Protein AF-A0A1V5B1T6-F1 (afdb_monomer_lite)

Secondary structure (DSSP, 8-state):
--TTS-EEEEEE-HHIIIIIS-TTHHHHHHHHTT-GGGTTS-TT-EEEEEEE--STT-TTHHHHHHHHHHHHSTTS----SEEEE-HHHH-B-TTS-BSSTTHHHHHHHHHHHHHS-GGG---TT-----TT---SS-------

Foldseek 3Di:
DPLPAAEEEEEEAPCCLVPPDVVCDPVVVCCCVCHDLSPPHDNRHDYLYYHYLCHPPSVCNLVRLVVSCVVCFPPNSRQHQAYHYDCNLCPADPVRHTPRPNSVVSVVSCCVNNQVDVRSVHDPVDPPPPVDDPPPDDDDDDDD

Structure (mmCIF, N/CA/C/O backbone):
data_AF-A0A1V5B1T6-F1
#
_entry.id   AF-A0A1V5B1T6-F1
#
loop_
_atom_site.group_PDB
_atom_site.id
_atom_site.type_symbol
_atom_site.label_atom_id
_atom_site.label_alt_id
_atom_site.label_comp_id
_atom_site.label_asym_id
_atom_site.label_entity_id
_atom_site.label_seq_id
_atom_site.pdbx_PDB_ins_code
_atom_site.Cartn_x
_atom_site.Cartn_y
_atom_site.Cartn_z
_atom_site.occupancy
_atom_site.B_iso_or_equiv
_atom_site.auth_seq_id
_atom_site.auth_comp_id
_atom_site.auth_asym_id
_atom_site.auth_atom_id
_atom_site.pdbx_PDB_model_num
ATOM 1 N N . MET A 1 1 ? -14.716 6.008 19.485 1.00 46.34 1 MET A N 1
ATOM 2 C CA . MET A 1 1 ? -14.390 5.143 18.334 1.00 46.34 1 MET A CA 1
ATOM 3 C C . MET A 1 1 ? -13.589 3.976 18.860 1.00 46.34 1 MET A C 1
ATOM 5 O O . MET A 1 1 ? -12.724 4.189 19.701 1.00 46.34 1 MET A O 1
ATOM 9 N N . ASP A 1 2 ? -13.950 2.765 18.456 1.00 49.72 2 ASP A N 1
ATOM 10 C CA . ASP A 1 2 ? -13.268 1.554 18.894 1.00 49.72 2 ASP A CA 1
ATOM 11 C C . ASP A 1 2 ? -11.933 1.417 18.146 1.00 49.72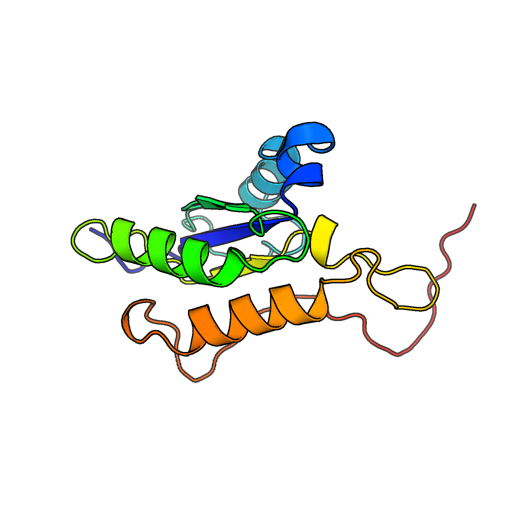 2 ASP A C 1
ATOM 13 O O . ASP A 1 2 ? -11.877 1.039 16.975 1.00 49.72 2 ASP A O 1
ATOM 17 N N . ASN A 1 3 ? -10.846 1.785 18.821 1.00 56.75 3 ASN A N 1
ATOM 18 C CA . ASN A 1 3 ? -9.491 1.674 18.287 1.00 56.75 3 ASN A CA 1
ATOM 19 C C . ASN A 1 3 ? -8.906 0.258 18.424 1.00 56.75 3 ASN A C 1
ATOM 21 O O . ASN A 1 3 ? -7.749 0.070 18.069 1.00 56.75 3 ASN A O 1
ATOM 25 N N . SER A 1 4 ? -9.677 -0.730 18.900 1.00 66.19 4 SER A N 1
ATOM 26 C CA . SER A 1 4 ? -9.199 -2.110 19.071 1.00 66.19 4 SER A CA 1
ATOM 27 C C . SER A 1 4 ? -9.227 -2.949 17.789 1.00 66.19 4 SER A C 1
ATOM 29 O O . SER A 1 4 ? -8.557 -3.977 17.718 1.00 66.19 4 SER A O 1
ATOM 31 N N . LYS A 1 5 ? -9.981 -2.527 16.766 1.00 81.19 5 LYS A N 1
ATOM 32 C CA . LYS A 1 5 ? -10.085 -3.270 15.504 1.00 81.19 5 LYS A CA 1
ATOM 33 C C . LYS A 1 5 ? -8.859 -3.076 14.620 1.00 81.19 5 LYS A C 1
ATOM 35 O O . LYS A 1 5 ? -8.396 -1.946 14.441 1.00 81.19 5 LYS A O 1
ATOM 40 N N . GLU A 1 6 ? -8.422 -4.172 14.004 1.00 86.88 6 GLU A N 1
ATOM 41 C CA . GLU A 1 6 ? -7.409 -4.171 12.949 1.00 86.88 6 GLU A CA 1
ATOM 42 C C . GLU A 1 6 ? -7.887 -3.346 11.749 1.00 86.88 6 GLU A C 1
ATOM 44 O O . GLU A 1 6 ? -9.007 -3.518 11.258 1.00 86.88 6 GLU A O 1
ATOM 49 N N . LYS A 1 7 ? -7.018 -2.453 11.273 1.00 87.88 7 LYS A N 1
ATOM 50 C CA . LYS A 1 7 ? -7.286 -1.524 10.173 1.00 87.88 7 LYS A CA 1
ATOM 51 C C . LYS A 1 7 ? -6.325 -1.790 9.035 1.00 87.88 7 LYS A C 1
ATOM 53 O O . LYS A 1 7 ? -5.110 -1.701 9.198 1.00 87.88 7 LYS A O 1
ATOM 58 N N . VAL A 1 8 ? -6.875 -2.116 7.879 1.00 88.75 8 VAL A N 1
ATOM 59 C CA . VAL A 1 8 ? -6.121 -2.614 6.735 1.00 88.75 8 VAL A CA 1
ATOM 60 C C . VAL A 1 8 ? -6.053 -1.556 5.645 1.00 88.75 8 VAL A C 1
ATOM 62 O O . VAL A 1 8 ? -7.078 -1.093 5.151 1.00 88.75 8 VAL A O 1
ATOM 65 N N . LEU A 1 9 ? -4.839 -1.200 5.238 1.00 91.12 9 LEU A N 1
ATOM 66 C CA . LEU A 1 9 ? -4.568 -0.413 4.039 1.00 91.12 9 LEU A CA 1
ATOM 67 C C . LEU A 1 9 ? -3.929 -1.320 2.986 1.00 91.12 9 LEU A C 1
ATOM 69 O O . LEU A 1 9 ? -2.962 -2.020 3.275 1.00 91.12 9 LEU A O 1
ATOM 73 N N . VAL A 1 10 ? -4.429 -1.291 1.753 1.00 89.06 10 VAL A N 1
ATOM 74 C CA . VAL A 1 10 ? -3.779 -1.976 0.626 1.00 89.06 10 VAL A CA 1
ATOM 75 C C . VAL A 1 10 ? -3.115 -0.945 -0.274 1.00 89.06 10 VAL A C 1
ATOM 77 O O . VAL A 1 10 ? -3.755 0.025 -0.679 1.00 89.06 10 VAL A O 1
ATOM 80 N N . VAL A 1 11 ? -1.848 -1.171 -0.616 1.00 90.56 11 VAL A N 1
ATOM 81 C CA . VAL A 1 11 ? -1.071 -0.339 -1.537 1.00 90.56 11 VAL A CA 1
ATOM 82 C C . VAL A 1 11 ? -0.822 -1.083 -2.846 1.00 90.56 11 VAL A C 1
ATOM 84 O O . VAL A 1 11 ? -0.355 -2.218 -2.822 1.00 90.56 11 VAL A O 1
ATOM 87 N N . GLY A 1 12 ? -1.087 -0.470 -3.999 1.00 88.88 12 GLY A N 1
ATOM 88 C CA . GLY A 1 12 ? -0.888 -1.110 -5.307 1.00 88.88 12 GLY A CA 1
ATOM 89 C C . GLY A 1 12 ? -0.360 -0.183 -6.403 1.00 88.88 12 GLY A C 1
ATOM 90 O O . GLY A 1 12 ? -0.151 1.009 -6.208 1.00 88.88 12 GLY A O 1
ATOM 91 N N . CYS A 1 13 ? -0.073 -0.744 -7.578 1.00 91.12 13 CYS A N 1
ATOM 92 C CA . CYS A 1 13 ? 0.398 0.012 -8.739 1.00 91.12 13 CYS A CA 1
ATOM 93 C C . CYS A 1 13 ? -0.722 0.903 -9.290 1.00 91.12 13 CYS A C 1
ATOM 95 O O . CYS A 1 13 ? -1.810 0.404 -9.553 1.00 91.12 13 CYS A O 1
ATOM 97 N N . LYS A 1 14 ? -0.444 2.189 -9.540 1.00 92.38 14 LYS A N 1
ATOM 98 C CA . LYS A 1 14 ? -1.428 3.143 -10.085 1.00 92.38 14 LYS A CA 1
ATOM 99 C C . LYS A 1 14 ? -2.045 2.687 -11.405 1.00 92.38 14 LYS A C 1
ATOM 101 O O . LYS A 1 14 ? -3.262 2.696 -11.537 1.00 92.38 14 LYS A O 1
ATOM 106 N N . ILE A 1 15 ? -1.205 2.268 -12.351 1.00 89.56 15 ILE A N 1
ATOM 107 C CA . ILE A 1 15 ? -1.647 1.837 -13.684 1.00 89.56 15 ILE A CA 1
ATOM 108 C C . ILE A 1 15 ? -2.464 0.557 -13.561 1.00 89.56 15 ILE A C 1
ATOM 110 O O . ILE A 1 15 ? -3.567 0.470 -14.078 1.00 89.56 15 ILE A O 1
ATOM 114 N N . ASP A 1 16 ? -1.960 -0.441 -12.837 1.00 86.56 16 ASP A N 1
ATOM 115 C CA . ASP A 1 16 ? -2.677 -1.710 -12.762 1.00 86.56 16 ASP A CA 1
ATOM 116 C C . ASP A 1 16 ? -3.968 -1.579 -11.958 1.00 86.56 16 ASP A C 1
ATOM 118 O O . ASP A 1 16 ? -4.951 -2.197 -12.325 1.00 86.56 16 ASP A O 1
ATOM 122 N N . MET A 1 17 ? -4.005 -0.779 -10.892 1.00 83.56 17 MET A N 1
ATOM 123 C CA . MET A 1 17 ? -5.220 -0.555 -10.107 1.00 83.56 17 MET A CA 1
ATOM 124 C C . MET A 1 17 ? -6.309 0.184 -10.886 1.00 83.56 17 MET A C 1
ATOM 126 O O . MET A 1 17 ? -7.480 -0.050 -10.622 1.00 83.56 17 MET A O 1
ATOM 130 N N . ILE A 1 18 ? -5.954 1.081 -11.803 1.00 77.69 18 ILE A N 1
ATOM 131 C CA . ILE A 1 18 ? -6.939 1.895 -12.527 1.00 77.69 18 ILE A CA 1
ATOM 132 C C . ILE A 1 18 ? -7.277 1.272 -13.886 1.00 77.69 18 ILE A C 1
ATOM 134 O O . ILE A 1 18 ? -8.451 1.152 -14.225 1.00 77.69 18 ILE A O 1
ATOM 138 N N . ASP A 1 19 ? -6.264 0.842 -14.639 1.00 79.50 19 ASP A N 1
ATOM 139 C CA . ASP A 1 19 ? -6.395 0.547 -16.069 1.00 79.50 19 ASP A CA 1
ATOM 140 C C . ASP A 1 19 ? -6.465 -0.953 -16.398 1.00 79.50 19 ASP A C 1
ATOM 142 O O . ASP A 1 19 ? -6.893 -1.315 -17.493 1.00 79.50 19 ASP A O 1
ATOM 146 N N . LYS A 1 20 ? -6.027 -1.851 -15.499 1.00 75.12 20 LYS A N 1
ATOM 147 C CA . LYS A 1 20 ? -5.934 -3.303 -15.803 1.00 75.12 20 LYS A CA 1
ATOM 148 C C . LYS A 1 20 ? -6.718 -4.193 -14.853 1.00 75.12 20 LYS A C 1
ATOM 150 O O . LYS A 1 20 ? -7.405 -5.125 -15.260 1.00 75.12 20 LYS A O 1
ATOM 155 N N . CYS A 1 21 ? -6.561 -3.949 -13.568 1.00 69.25 21 CYS A N 1
ATOM 156 C CA . CYS A 1 21 ? -7.344 -4.532 -12.505 1.00 69.25 21 CYS A CA 1
ATOM 157 C C . CYS A 1 21 ? -8.456 -3.540 -12.200 1.00 69.25 21 CYS A C 1
ATOM 159 O O . CYS A 1 21 ? -8.208 -2.345 -12.106 1.00 69.25 21 CYS A O 1
ATOM 161 N N . VAL A 1 22 ? -9.675 -4.019 -11.986 1.00 68.12 22 VAL A N 1
ATOM 162 C CA . VAL A 1 22 ? -10.735 -3.175 -11.436 1.00 68.12 22 VAL A CA 1
ATOM 163 C C . VAL A 1 22 ? -10.419 -3.032 -9.946 1.00 68.12 22 VAL A C 1
ATOM 165 O O . VAL A 1 22 ? -10.965 -3.818 -9.178 1.00 68.12 22 VAL A O 1
ATOM 168 N N . ALA A 1 23 ? -9.459 -2.151 -9.591 1.00 58.00 23 ALA A N 1
ATOM 169 C CA . ALA A 1 23 ? -8.747 -1.909 -8.312 1.00 58.00 23 ALA A CA 1
ATOM 170 C C . ALA A 1 23 ? -9.336 -2.523 -7.039 1.00 58.00 23 ALA A C 1
ATOM 172 O O . ALA A 1 23 ? -8.629 -2.997 -6.153 1.00 58.00 23 ALA A O 1
ATOM 173 N N . CYS A 1 24 ? -10.651 -2.436 -6.942 1.00 62.16 24 CYS A N 1
ATOM 174 C CA . CYS A 1 24 ? -11.499 -2.871 -5.865 1.00 62.16 24 CYS A CA 1
ATOM 175 C C . CYS A 1 24 ? -11.781 -4.386 -5.884 1.00 62.16 24 CYS A C 1
ATOM 177 O O . CYS A 1 24 ? -11.612 -5.043 -4.872 1.00 62.16 24 CYS A O 1
ATOM 179 N N . SER A 1 25 ? -12.157 -5.003 -7.000 1.00 76.62 25 SER A N 1
ATOM 180 C CA . SER A 1 25 ? -12.783 -6.338 -6.984 1.00 76.62 25 SER A CA 1
ATOM 181 C C . SER A 1 25 ? -11.931 -7.461 -6.368 1.00 76.62 25 SER A C 1
ATOM 183 O O . SER A 1 25 ? -12.412 -8.173 -5.490 1.00 76.62 25 SER A O 1
ATOM 185 N N . ARG A 1 26 ? -10.667 -7.625 -6.785 1.00 77.81 26 ARG A N 1
ATOM 186 C CA . ARG A 1 26 ? -9.816 -8.738 -6.321 1.00 77.81 26 ARG A CA 1
ATOM 187 C C . ARG A 1 26 ? -9.348 -8.569 -4.880 1.00 77.81 26 ARG A C 1
ATOM 189 O O . ARG A 1 26 ? -9.494 -9.497 -4.092 1.00 77.81 26 ARG A O 1
ATOM 196 N N . CYS A 1 27 ? -8.831 -7.392 -4.533 1.00 78.44 27 CYS A N 1
ATOM 197 C CA . CYS A 1 27 ? -8.372 -7.112 -3.174 1.00 78.44 27 CYS A CA 1
ATOM 198 C C . CYS A 1 27 ? -9.543 -7.088 -2.182 1.00 78.44 27 CYS A C 1
ATOM 200 O O . CYS A 1 27 ? -9.418 -7.647 -1.099 1.00 78.44 27 CYS A O 1
ATOM 202 N N . LEU A 1 28 ? -10.695 -6.512 -2.561 1.00 86.69 28 LEU A N 1
ATOM 203 C CA . LEU A 1 28 ? -11.890 -6.509 -1.710 1.00 86.69 28 LEU A CA 1
ATOM 204 C C . LEU A 1 28 ? -12.457 -7.911 -1.522 1.00 86.69 28 LEU A C 1
ATOM 206 O O . LEU A 1 28 ? -12.809 -8.261 -0.403 1.00 86.69 28 LEU A O 1
ATOM 210 N N . LYS A 1 29 ? -12.535 -8.725 -2.585 1.00 86.62 29 LYS A N 1
ATOM 211 C CA . LYS A 1 29 ? -13.000 -10.110 -2.459 1.00 86.62 29 LYS A CA 1
ATOM 212 C C . LYS A 1 29 ? -12.084 -10.911 -1.537 1.00 86.62 29 LYS A C 1
ATOM 214 O O . LYS A 1 29 ? -12.581 -11.517 -0.598 1.00 86.62 29 LYS A O 1
ATOM 219 N N . ALA A 1 30 ? -10.772 -10.873 -1.776 1.00 86.06 30 ALA A N 1
ATOM 220 C CA . ALA A 1 30 ? -9.808 -11.586 -0.941 1.00 86.06 30 ALA A CA 1
ATOM 221 C C . ALA A 1 30 ? -9.880 -11.124 0.522 1.00 86.06 30 ALA A C 1
ATOM 223 O O . ALA A 1 30 ? -9.863 -11.951 1.427 1.00 86.06 30 ALA A O 1
ATOM 224 N N . PHE A 1 31 ? -10.041 -9.819 0.765 1.00 89.69 31 PHE A N 1
ATOM 225 C CA . PHE A 1 31 ? -10.256 -9.300 2.111 1.00 89.69 31 PHE A CA 1
ATOM 226 C C . PHE A 1 31 ? -11.555 -9.834 2.725 1.00 89.69 31 PHE A C 1
ATOM 228 O O . PHE A 1 31 ? -11.519 -10.385 3.823 1.00 89.69 31 PHE A O 1
ATOM 235 N N . ASN A 1 32 ? -12.690 -9.713 2.031 1.00 90.88 32 ASN A N 1
ATOM 236 C CA . ASN A 1 32 ? -14.003 -10.148 2.523 1.00 90.88 32 ASN A CA 1
ATOM 237 C C . ASN A 1 32 ? -14.037 -11.646 2.845 1.00 90.88 32 ASN A C 1
ATOM 239 O O . ASN A 1 32 ? -14.574 -12.031 3.879 1.00 90.88 32 ASN A O 1
ATOM 243 N N . ASP A 1 33 ? -13.414 -12.464 1.999 1.00 90.75 33 ASP A N 1
ATOM 244 C CA . ASP A 1 33 ? -13.338 -13.917 2.175 1.00 90.75 33 ASP A CA 1
ATOM 245 C C . ASP A 1 33 ? -12.240 -14.337 3.169 1.00 90.75 33 ASP A C 1
ATOM 247 O O . ASP A 1 33 ? -12.134 -15.516 3.503 1.00 90.75 33 ASP A O 1
ATOM 251 N N . ARG A 1 34 ? -11.419 -13.384 3.640 1.00 87.81 34 ARG A N 1
ATOM 252 C CA . ARG A 1 34 ? -10.211 -13.622 4.448 1.00 87.81 34 ARG A CA 1
ATOM 253 C C . ARG A 1 34 ? -9.271 -14.638 3.790 1.00 87.81 34 ARG A C 1
ATOM 255 O O . ARG A 1 34 ? -8.742 -15.534 4.447 1.00 87.81 34 ARG A O 1
ATOM 262 N N . ASP A 1 35 ? -9.075 -14.493 2.484 1.00 83.75 35 ASP A N 1
ATOM 263 C CA . ASP A 1 35 ? -8.234 -15.375 1.680 1.00 83.75 35 ASP A CA 1
ATOM 264 C C . ASP A 1 35 ? -6.794 -14.853 1.546 1.00 83.75 35 ASP A C 1
ATOM 266 O O . ASP A 1 35 ? -6.499 -13.681 1.794 1.00 83.75 35 ASP A O 1
ATOM 270 N N . ASP A 1 36 ? -5.899 -15.753 1.145 1.00 80.69 36 ASP A N 1
ATOM 271 C CA . ASP A 1 36 ? -4.478 -15.509 0.897 1.00 80.69 36 ASP A CA 1
ATOM 272 C C . ASP A 1 36 ? -3.790 -14.690 1.996 1.00 80.69 36 ASP A C 1
ATOM 274 O O . ASP A 1 36 ? -3.673 -15.153 3.131 1.00 80.69 36 ASP A O 1
ATOM 278 N N . GLU A 1 37 ? -3.323 -13.488 1.659 1.00 76.56 37 GLU A N 1
ATOM 279 C CA . GLU A 1 37 ? -2.576 -12.600 2.550 1.00 76.56 37 GLU A CA 1
ATOM 280 C C . GLU A 1 37 ? -3.433 -12.094 3.722 1.00 76.56 37 GLU A C 1
ATOM 282 O O . GLU A 1 37 ? -2.899 -11.736 4.766 1.00 76.56 37 GLU A O 1
ATOM 287 N N . PHE A 1 38 ? -4.763 -12.101 3.592 1.00 82.69 38 PHE A N 1
ATOM 288 C CA . PHE A 1 38 ? -5.679 -11.663 4.648 1.00 82.69 38 PHE A CA 1
ATOM 289 C C . PHE A 1 38 ? -6.046 -12.787 5.631 1.00 82.69 38 PHE A C 1
ATOM 291 O O . PHE A 1 38 ? -6.796 -12.548 6.584 1.00 82.69 38 PHE A O 1
ATOM 298 N N . LYS A 1 39 ? -5.522 -14.008 5.430 1.00 83.38 39 LYS A N 1
ATOM 299 C CA . LYS A 1 39 ? -5.702 -15.129 6.363 1.00 83.38 39 LYS A CA 1
ATOM 300 C C . LYS A 1 39 ? -5.102 -14.779 7.723 1.00 83.38 39 LYS A C 1
ATOM 302 O O . LYS A 1 39 ? -3.924 -14.459 7.834 1.00 83.38 39 LYS A O 1
ATOM 307 N N . GLY A 1 40 ? -5.915 -14.899 8.769 1.00 80.88 40 GLY A N 1
ATOM 308 C CA . GLY A 1 40 ? -5.502 -14.652 10.154 1.00 80.88 40 GLY A CA 1
ATOM 309 C C . GLY A 1 40 ? -5.882 -13.278 10.703 1.00 80.88 40 GLY A C 1
ATOM 310 O O . GLY A 1 40 ? -5.803 -13.098 11.914 1.00 80.88 40 GLY A O 1
ATOM 311 N N . LEU A 1 41 ? -6.358 -12.354 9.861 1.00 83.06 41 LEU A N 1
ATOM 312 C CA . LEU A 1 41 ? -7.016 -11.142 10.349 1.00 83.06 41 LEU A CA 1
ATOM 313 C C . LEU A 1 41 ? -8.321 -11.494 11.068 1.00 83.06 41 LEU A C 1
ATOM 315 O O . LEU A 1 41 ? -9.046 -12.413 10.673 1.00 83.06 41 LEU A O 1
ATOM 319 N N . SER A 1 42 ? -8.665 -10.702 12.078 1.00 88.12 42 SER A N 1
ATOM 320 C CA . SER A 1 42 ? -9.934 -10.787 12.785 1.00 88.12 42 SER A CA 1
ATOM 321 C C . SER A 1 42 ? -11.123 -10.711 11.813 1.00 88.12 42 SER A C 1
ATOM 323 O O . SER A 1 42 ? -11.116 -9.932 10.844 1.00 88.12 42 SER A O 1
ATOM 325 N N . PRO A 1 43 ? -12.223 -11.437 12.090 1.00 88.88 43 PRO A N 1
ATOM 326 C CA . PRO A 1 43 ? -13.493 -11.234 11.395 1.00 88.88 43 PRO A CA 1
ATOM 327 C C . PRO A 1 43 ? -13.987 -9.783 11.462 1.00 88.88 43 PRO A C 1
ATOM 329 O O . PRO A 1 43 ? -14.679 -9.328 10.558 1.00 88.88 43 PRO A O 1
ATOM 332 N N . SER A 1 44 ? -13.598 -9.035 12.500 1.00 90.81 44 SER A N 1
ATOM 333 C CA . SER A 1 44 ? -13.953 -7.625 12.673 1.00 90.81 44 SER A CA 1
ATOM 334 C C . SER A 1 44 ? -12.965 -6.645 12.039 1.00 90.81 44 SER A C 1
ATOM 336 O O . SER A 1 44 ? -13.151 -5.444 12.216 1.00 90.81 44 SER A O 1
ATOM 338 N N . ALA A 1 45 ? -11.905 -7.118 11.372 1.00 89.12 45 ALA A N 1
ATOM 339 C CA . ALA A 1 45 ? -10.959 -6.243 10.687 1.00 89.12 45 ALA A CA 1
ATOM 340 C C . ALA A 1 45 ? -11.671 -5.407 9.614 1.00 89.12 45 ALA A C 1
ATOM 342 O O . ALA A 1 45 ? -12.582 -5.891 8.933 1.00 89.12 45 ALA A O 1
ATOM 343 N N . GLU A 1 46 ? -11.226 -4.164 9.452 1.00 92.38 46 GLU A N 1
ATOM 344 C CA . GLU A 1 46 ? -11.823 -3.178 8.554 1.00 92.38 46 GLU A CA 1
ATOM 345 C C . GLU A 1 46 ? -10.813 -2.760 7.487 1.00 92.38 46 GLU A C 1
ATOM 347 O O . GLU A 1 46 ? -9.660 -2.443 7.786 1.00 92.38 46 GLU A O 1
ATOM 352 N N . LEU A 1 47 ? -11.245 -2.735 6.227 1.00 90.50 47 LEU A N 1
ATOM 353 C CA . LEU A 1 47 ? -10.454 -2.142 5.159 1.00 90.50 47 LEU A CA 1
ATOM 354 C C . LEU A 1 47 ? -10.659 -0.628 5.182 1.00 90.50 47 LEU A C 1
ATOM 356 O O . LEU A 1 47 ? -11.750 -0.140 4.899 1.00 90.50 47 LEU A O 1
ATOM 360 N N . VAL A 1 48 ? -9.597 0.106 5.497 1.00 91.38 48 VAL A N 1
ATOM 361 C CA . VAL A 1 48 ? -9.633 1.565 5.661 1.00 91.38 48 VAL A CA 1
ATOM 362 C C . VAL A 1 48 ? -9.181 2.316 4.415 1.00 91.38 48 VAL A C 1
ATOM 364 O O . VAL A 1 48 ? -9.370 3.526 4.319 1.00 91.38 48 VAL A O 1
ATOM 367 N N . GLY A 1 49 ? -8.604 1.621 3.433 1.00 90.31 49 GLY A N 1
ATOM 368 C CA . GLY A 1 49 ? -8.270 2.249 2.165 1.00 90.31 49 GLY A CA 1
ATOM 369 C C . GLY A 1 49 ? -7.613 1.341 1.138 1.00 90.31 49 GLY A C 1
ATOM 370 O O . GLY A 1 49 ? -7.035 0.297 1.449 1.00 90.31 49 GLY A O 1
ATOM 371 N N . LEU A 1 50 ? -7.675 1.815 -0.103 1.00 90.12 50 LEU A N 1
ATOM 372 C CA . LEU A 1 50 ? -6.860 1.372 -1.225 1.00 90.12 50 LEU A CA 1
ATOM 373 C C . LEU A 1 50 ? -6.048 2.585 -1.690 1.00 90.12 50 LEU A C 1
ATOM 375 O O . LEU A 1 50 ? -6.626 3.620 -2.021 1.00 90.12 50 LEU A O 1
ATOM 379 N N . LEU A 1 51 ? -4.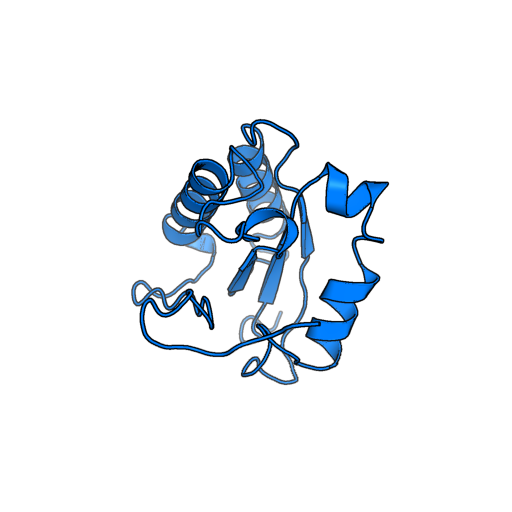725 2.474 -1.703 1.00 91.75 51 LEU A N 1
ATOM 380 C CA . LEU A 1 51 ? -3.822 3.558 -2.073 1.00 91.75 51 LEU A CA 1
ATOM 381 C C . LEU A 1 51 ? -2.918 3.110 -3.215 1.00 91.75 51 LEU A C 1
ATOM 383 O O . LEU A 1 51 ? -2.381 2.010 -3.198 1.00 91.75 51 LEU A O 1
ATOM 387 N N . ASP A 1 52 ? -2.720 3.954 -4.218 1.00 92.62 52 ASP A N 1
ATOM 388 C CA . ASP A 1 52 ? -1.776 3.634 -5.282 1.00 92.62 52 ASP A CA 1
ATOM 389 C C . ASP A 1 52 ? -0.365 4.183 -5.008 1.00 92.62 52 ASP A C 1
ATOM 391 O O . ASP A 1 52 ? -0.179 5.123 -4.232 1.00 92.62 52 ASP A O 1
ATOM 395 N N . CYS A 1 53 ? 0.637 3.616 -5.685 1.00 92.62 53 CYS A N 1
ATOM 396 C CA . CYS A 1 53 ? 2.050 3.952 -5.511 1.00 92.62 53 CYS A CA 1
ATOM 397 C C . CYS A 1 53 ? 2.459 5.354 -5.990 1.00 92.62 53 CYS A C 1
ATOM 399 O O . CYS A 1 53 ? 3.632 5.717 -5.910 1.00 92.62 53 CYS A O 1
ATOM 401 N N . GLY A 1 54 ? 1.523 6.143 -6.524 1.00 92.50 54 GLY A N 1
ATOM 402 C CA . GLY A 1 54 ? 1.791 7.473 -7.062 1.00 92.50 54 GLY A CA 1
ATOM 403 C C . GLY A 1 54 ? 2.201 7.496 -8.536 1.00 92.50 54 GLY A C 1
ATOM 404 O O . GLY A 1 54 ? 2.418 8.575 -9.079 1.00 92.50 54 GLY A O 1
ATOM 405 N N . GLY A 1 55 ? 2.244 6.338 -9.204 1.00 92.06 55 GLY A N 1
ATOM 406 C CA . GLY A 1 55 ? 2.699 6.194 -10.594 1.00 92.06 55 GLY A CA 1
ATOM 407 C C . GLY A 1 55 ? 4.219 6.073 -10.712 1.00 92.06 55 GLY A C 1
ATOM 408 O O . GLY A 1 55 ? 4.941 6.378 -9.770 1.00 92.06 55 GLY A O 1
ATOM 409 N N . CYS A 1 56 ? 4.721 5.595 -11.853 1.00 94.56 56 CYS A N 1
ATOM 410 C CA . CYS A 1 56 ? 6.158 5.402 -12.076 1.00 94.56 56 CYS A CA 1
ATOM 411 C C . CYS A 1 56 ? 6.891 6.758 -12.101 1.00 94.56 56 CYS A C 1
ATOM 413 O O . CYS A 1 56 ? 6.436 7.651 -12.815 1.00 94.56 56 CYS A O 1
ATOM 415 N N . PRO A 1 57 ? 8.009 6.938 -11.369 1.00 94.75 57 PRO A N 1
ATOM 416 C CA . PRO A 1 57 ? 8.846 5.915 -10.724 1.00 94.75 57 PRO A CA 1
ATOM 417 C C . PRO A 1 57 ? 8.565 5.651 -9.224 1.00 94.75 57 PRO A C 1
ATOM 419 O O . PRO A 1 57 ? 9.412 5.112 -8.522 1.00 94.75 57 PRO A O 1
ATOM 422 N N . GLY A 1 58 ? 7.395 6.025 -8.705 1.00 92.12 58 GLY A N 1
ATOM 423 C CA . GLY A 1 58 ? 6.977 5.787 -7.314 1.00 92.12 58 GLY A CA 1
ATOM 424 C C . GLY A 1 58 ? 7.303 6.929 -6.348 1.00 92.12 58 GLY A C 1
ATOM 425 O O . GLY A 1 58 ? 7.097 6.798 -5.145 1.00 92.12 58 GLY A O 1
ATOM 426 N N . VAL A 1 59 ? 7.789 8.066 -6.856 1.00 92.50 59 VAL A N 1
ATOM 427 C CA . VAL A 1 59 ? 8.252 9.214 -6.046 1.00 92.50 59 VAL A CA 1
ATOM 428 C C . VAL A 1 59 ? 7.174 9.798 -5.136 1.00 92.50 59 VAL A C 1
ATOM 430 O O . VAL A 1 59 ? 7.476 10.272 -4.044 1.00 92.50 59 VAL A O 1
ATOM 433 N N . ALA A 1 60 ? 5.910 9.736 -5.554 1.00 94.94 60 ALA A N 1
ATOM 434 C CA . ALA A 1 60 ? 4.806 10.269 -4.770 1.00 94.94 60 ALA A CA 1
ATOM 435 C C . ALA A 1 60 ? 4.363 9.330 -3.632 1.00 94.94 60 ALA A C 1
ATOM 437 O O . ALA A 1 60 ? 3.589 9.762 -2.783 1.00 94.94 60 ALA A O 1
ATOM 438 N N . MET A 1 61 ? 4.860 8.085 -3.550 1.00 94.19 61 MET A N 1
ATOM 439 C CA . MET A 1 61 ? 4.438 7.114 -2.529 1.00 94.19 61 MET A CA 1
ATOM 440 C C . MET A 1 61 ? 4.563 7.675 -1.106 1.00 94.19 61 MET A C 1
ATOM 442 O O . MET A 1 61 ? 3.622 7.591 -0.319 1.00 94.19 61 MET A O 1
ATOM 446 N N . GLY A 1 62 ? 5.698 8.300 -0.781 1.00 92.38 62 GLY A N 1
ATOM 447 C CA . GLY A 1 62 ? 5.922 8.865 0.550 1.00 92.38 62 GLY A CA 1
ATOM 448 C C . GLY A 1 62 ? 4.944 9.994 0.891 1.00 92.38 62 GLY A C 1
ATOM 449 O O . GLY A 1 62 ? 4.396 10.014 1.990 1.00 92.38 62 GLY A O 1
ATOM 450 N N . ALA A 1 63 ? 4.685 10.901 -0.057 1.00 94.12 63 ALA A N 1
ATOM 451 C CA . ALA A 1 63 ? 3.719 11.984 0.126 1.00 94.12 63 ALA A CA 1
ATOM 452 C C . ALA A 1 63 ? 2.299 11.438 0.326 1.00 94.12 63 ALA A C 1
ATOM 454 O O . ALA A 1 63 ? 1.611 11.850 1.252 1.00 94.12 63 ALA A O 1
ATOM 455 N N . ARG A 1 64 ? 1.902 10.432 -0.458 1.00 94.12 64 ARG A N 1
ATOM 456 C CA . ARG A 1 64 ? 0.573 9.816 -0.364 1.00 94.12 64 ARG A CA 1
ATOM 457 C C . ARG A 1 64 ? 0.338 9.073 0.945 1.00 94.12 64 ARG A C 1
ATOM 459 O O . ARG A 1 64 ? -0.765 9.124 1.479 1.00 94.12 64 ARG A O 1
ATOM 466 N N . LEU A 1 65 ? 1.360 8.407 1.486 1.00 92.19 65 LEU A N 1
ATOM 467 C CA . LEU A 1 65 ? 1.274 7.812 2.824 1.00 92.19 65 LEU A CA 1
ATOM 468 C C . LEU A 1 65 ? 1.112 8.895 3.890 1.00 92.19 65 LEU A C 1
ATOM 470 O O . LEU A 1 65 ? 0.266 8.756 4.767 1.00 92.19 65 LEU A O 1
ATOM 474 N N . ASN A 1 66 ? 1.873 9.988 3.797 1.00 91.56 66 ASN A N 1
ATOM 475 C CA . ASN A 1 66 ? 1.740 11.105 4.731 1.00 91.56 66 ASN A CA 1
ATOM 476 C C . ASN A 1 66 ? 0.344 11.744 4.655 1.00 91.56 66 ASN A C 1
ATOM 478 O O . ASN A 1 66 ? -0.258 11.993 5.693 1.00 91.56 66 ASN A O 1
ATOM 482 N N . GLU A 1 67 ? -0.185 11.968 3.450 1.00 92.75 67 GLU A N 1
ATOM 483 C CA . GLU A 1 67 ? -1.545 12.479 3.235 1.00 92.75 67 GLU A CA 1
ATOM 484 C C . GLU A 1 67 ? -2.592 11.544 3.843 1.00 92.75 67 GLU A C 1
ATOM 486 O O . GLU A 1 67 ? -3.435 11.990 4.621 1.00 92.75 67 GLU A O 1
ATOM 491 N N . PHE A 1 68 ? -2.497 10.237 3.560 1.00 92.31 68 PHE A N 1
ATOM 492 C CA . PHE A 1 68 ? -3.408 9.241 4.122 1.00 92.31 68 PHE A CA 1
ATOM 493 C C . PHE A 1 68 ? -3.424 9.314 5.648 1.00 92.31 68 PHE A C 1
ATOM 495 O O . PHE A 1 68 ? -4.489 9.332 6.260 1.00 92.31 68 PHE A O 1
ATOM 502 N N . LYS A 1 69 ? -2.253 9.392 6.281 1.00 88.44 69 LYS A N 1
ATOM 503 C CA . LYS A 1 69 ? -2.165 9.484 7.739 1.00 88.44 69 LYS A CA 1
ATOM 504 C C . LYS A 1 69 ? -2.706 10.793 8.272 1.00 88.44 69 LYS A C 1
ATOM 506 O O . LYS A 1 69 ? -3.493 10.779 9.210 1.00 88.44 69 LYS A O 1
ATOM 511 N N . PHE A 1 70 ? -2.325 11.909 7.662 1.00 89.56 70 PHE A N 1
ATOM 512 C CA . PHE A 1 70 ? -2.765 13.230 8.084 1.00 89.56 70 PHE A CA 1
ATOM 513 C C . PHE A 1 70 ? -4.295 13.356 8.069 1.00 89.56 70 PHE A C 1
ATOM 515 O O . PHE A 1 70 ? -4.863 13.967 8.971 1.00 89.56 70 PHE A O 1
ATOM 522 N N . TRP A 1 71 ? -4.971 12.742 7.093 1.00 90.75 71 TRP A N 1
ATOM 523 C CA . TRP A 1 71 ? -6.435 12.742 7.017 1.00 90.75 71 TRP A CA 1
ATOM 524 C C . TRP A 1 71 ? -7.109 11.732 7.945 1.00 90.75 71 TRP A C 1
ATOM 526 O O . TRP A 1 71 ? -8.252 11.947 8.332 1.00 90.75 71 TRP A O 1
ATOM 536 N N . ASN A 1 72 ? -6.426 10.646 8.312 1.00 88.62 72 ASN A N 1
ATOM 537 C CA . ASN A 1 72 ? -7.012 9.557 9.099 1.00 88.62 72 ASN A CA 1
ATOM 538 C C . ASN A 1 72 ? -6.562 9.520 10.570 1.00 88.62 72 ASN A C 1
ATOM 540 O O . ASN A 1 72 ? -7.077 8.707 11.346 1.00 88.62 72 ASN A O 1
ATOM 544 N N . GLN A 1 73 ? -5.639 10.397 10.974 1.00 83.00 73 GLN A N 1
ATOM 545 C CA . GLN A 1 73 ? -5.234 10.586 12.368 1.00 83.00 73 GLN A CA 1
ATOM 546 C C . GLN A 1 73 ? -6.420 11.037 13.245 1.00 83.00 73 GLN A C 1
ATOM 548 O O . GLN A 1 73 ? -7.464 11.447 12.725 1.00 83.00 73 GLN A O 1
ATOM 553 N N . PRO A 1 74 ? -6.311 10.955 14.585 1.00 79.19 74 PRO A N 1
ATOM 554 C CA . PRO A 1 74 ? -7.360 11.441 15.474 1.00 79.19 74 PRO A CA 1
ATOM 555 C C . PRO A 1 74 ? -7.806 12.875 15.121 1.00 79.19 74 PRO A C 1
ATOM 557 O O . PRO A 1 74 ? -6.956 13.724 14.852 1.00 79.19 74 PRO A O 1
ATOM 560 N N . PRO A 1 75 ? -9.122 13.160 15.117 1.00 84.44 75 PRO A N 1
ATOM 561 C CA . PRO A 1 75 ? -10.207 12.341 15.662 1.00 84.44 75 PRO A CA 1
ATOM 562 C C . PRO A 1 75 ? -10.816 11.317 14.689 1.00 84.44 75 PRO A C 1
ATOM 564 O O . PRO A 1 75 ? -11.747 10.629 15.088 1.00 84.44 75 PRO A O 1
ATOM 567 N N . MET A 1 76 ? -10.333 11.186 13.447 1.00 86.12 76 MET A N 1
ATOM 568 C CA . MET A 1 76 ? -10.935 10.266 12.468 1.00 86.12 76 MET A CA 1
ATOM 569 C C . MET A 1 76 ? -10.753 8.798 12.868 1.00 86.12 76 MET A C 1
ATOM 571 O O . MET A 1 76 ? -11.687 8.010 12.757 1.00 86.12 76 MET A O 1
ATOM 575 N N . GLY A 1 77 ? -9.569 8.441 13.378 1.00 82.31 77 GLY A N 1
ATOM 576 C CA . GLY A 1 77 ? -9.309 7.118 13.954 1.00 82.31 77 GLY A CA 1
ATOM 577 C C . GLY A 1 77 ? -9.173 5.989 12.928 1.00 82.31 77 GLY A C 1
ATOM 578 O O . GLY A 1 77 ? -9.365 4.833 13.286 1.00 82.31 77 GLY A O 1
ATOM 579 N N . TYR A 1 78 ? -8.824 6.304 11.677 1.00 86.25 78 TYR A N 1
ATOM 580 C CA . TYR A 1 78 ? -8.708 5.354 10.558 1.00 86.25 78 TYR A CA 1
ATOM 581 C C . TYR A 1 78 ? -7.250 5.030 10.180 1.00 86.25 78 TYR A C 1
ATOM 583 O O . TYR A 1 78 ? -6.972 4.561 9.076 1.00 86.25 78 TYR A O 1
ATOM 591 N N . LEU A 1 79 ? -6.291 5.288 11.075 1.00 86.50 79 LEU A N 1
ATOM 592 C CA . LEU A 1 79 ? -4.895 4.912 10.838 1.00 86.50 79 LEU A CA 1
ATOM 593 C C . LEU A 1 79 ? -4.761 3.386 10.711 1.00 86.50 79 LEU A C 1
ATOM 595 O O . LEU A 1 79 ? -5.368 2.656 11.497 1.00 86.50 79 LEU A O 1
ATOM 599 N N . PRO A 1 80 ? -3.995 2.887 9.729 1.00 86.88 80 PRO A N 1
ATOM 600 C CA . PRO A 1 80 ? -3.906 1.459 9.480 1.00 86.88 80 PRO A CA 1
ATOM 601 C C . PRO A 1 80 ? -2.989 0.791 10.507 1.00 86.88 80 PRO A C 1
ATOM 603 O O . PRO A 1 80 ? -1.916 1.306 10.814 1.00 86.88 80 PRO A O 1
ATOM 606 N N . THR A 1 81 ? -3.389 -0.388 10.978 1.00 84.25 81 THR A N 1
ATOM 607 C CA . THR A 1 81 ? -2.546 -1.293 11.773 1.00 84.25 81 THR A CA 1
ATOM 608 C C . THR A 1 81 ? -1.811 -2.300 10.884 1.00 84.25 81 THR A C 1
ATOM 610 O O . THR A 1 81 ? -0.777 -2.829 11.281 1.00 84.25 81 THR A O 1
ATOM 613 N N . HIS A 1 82 ? -2.307 -2.537 9.662 1.00 84.56 82 HIS A N 1
ATOM 614 C CA . HIS A 1 82 ? -1.675 -3.394 8.658 1.00 84.56 82 HIS A CA 1
ATOM 615 C C . HIS A 1 82 ? -1.619 -2.701 7.300 1.00 84.56 82 HIS A C 1
ATOM 617 O O . HIS A 1 82 ? -2.589 -2.074 6.864 1.00 84.56 82 HIS A O 1
ATOM 623 N N . VAL A 1 83 ? -0.499 -2.883 6.599 1.00 88.38 83 VAL A N 1
ATOM 624 C CA . VAL A 1 83 ? -0.329 -2.452 5.211 1.00 88.38 83 VAL A CA 1
ATOM 625 C C . VAL A 1 83 ? 0.017 -3.657 4.348 1.00 88.38 83 VAL A C 1
ATOM 627 O O . VAL A 1 83 ? 1.040 -4.301 4.563 1.00 88.38 83 VAL A O 1
ATOM 630 N N . PHE A 1 84 ? -0.821 -3.939 3.355 1.00 86.94 84 PHE A N 1
ATOM 631 C CA . PHE A 1 84 ? -0.598 -5.000 2.375 1.00 86.94 84 PHE A CA 1
ATOM 632 C C . PHE A 1 84 ? -0.167 -4.401 1.046 1.00 86.94 84 PHE A C 1
ATOM 634 O O . PHE A 1 84 ? -0.751 -3.423 0.583 1.00 86.94 84 PHE A O 1
ATOM 641 N N . ILE A 1 85 ? 0.835 -4.999 0.406 1.00 88.56 85 ILE A N 1
ATOM 642 C CA . ILE A 1 85 ? 1.346 -4.537 -0.887 1.00 88.56 85 ILE A CA 1
ATOM 643 C C . ILE A 1 85 ? 0.849 -5.493 -1.968 1.00 88.56 85 ILE A C 1
ATOM 645 O O . ILE A 1 85 ? 1.141 -6.687 -1.946 1.00 88.56 85 ILE A O 1
ATOM 649 N N . GLY A 1 86 ? 0.083 -4.962 -2.915 1.00 84.88 86 GLY A N 1
ATOM 650 C CA . GLY A 1 86 ? -0.545 -5.734 -3.974 1.00 84.88 86 GLY A CA 1
ATOM 651 C C . GLY A 1 86 ? 0.464 -6.430 -4.886 1.00 84.88 86 GLY A C 1
ATOM 652 O O . GLY A 1 86 ? 1.554 -5.919 -5.163 1.00 84.88 86 GLY A O 1
ATOM 653 N N . ILE A 1 87 ? 0.042 -7.571 -5.435 1.00 83.69 87 ILE A N 1
ATOM 654 C CA . ILE A 1 87 ? 0.842 -8.381 -6.364 1.00 83.69 87 ILE A CA 1
ATOM 655 C C . ILE A 1 87 ? 1.296 -7.606 -7.607 1.00 83.69 87 ILE A C 1
ATOM 657 O O . ILE A 1 87 ? 2.348 -7.888 -8.160 1.00 83.69 87 ILE A O 1
ATOM 661 N N . CYS A 1 88 ? 0.571 -6.566 -8.017 1.00 84.38 88 CYS A N 1
ATOM 662 C CA . CYS A 1 88 ? 0.991 -5.678 -9.104 1.00 84.38 88 CYS A CA 1
ATOM 663 C C . CYS A 1 88 ? 2.308 -4.922 -8.829 1.00 84.38 88 CYS A C 1
ATOM 665 O O . CYS A 1 88 ? 2.938 -4.429 -9.760 1.00 84.38 88 CYS A O 1
ATOM 667 N N . ILE A 1 89 ? 2.748 -4.836 -7.570 1.00 87.81 89 ILE A N 1
ATOM 668 C CA . ILE A 1 89 ? 4.067 -4.311 -7.189 1.00 87.81 89 ILE A CA 1
ATOM 669 C C . ILE A 1 89 ? 5.031 -5.459 -6.869 1.00 87.81 89 ILE A C 1
ATOM 671 O O . ILE A 1 89 ? 6.195 -5.405 -7.262 1.00 87.81 89 ILE A O 1
ATOM 675 N N . THR A 1 90 ? 4.565 -6.487 -6.152 1.00 86.38 90 THR A N 1
ATOM 676 C CA . THR A 1 90 ? 5.427 -7.543 -5.593 1.00 86.38 90 THR A CA 1
ATOM 677 C C . THR A 1 90 ? 5.652 -8.736 -6.522 1.00 86.38 90 THR A C 1
ATOM 679 O O . THR A 1 90 ? 6.504 -9.574 -6.221 1.00 86.38 90 THR A O 1
ATOM 682 N N . ALA A 1 91 ? 4.941 -8.819 -7.651 1.00 85.56 91 ALA A N 1
ATOM 683 C CA . ALA A 1 91 ? 5.116 -9.888 -8.626 1.00 85.56 91 ALA A CA 1
ATOM 684 C C . ALA A 1 91 ? 6.560 -9.952 -9.124 1.00 85.56 91 ALA A C 1
ATOM 686 O O . ALA A 1 91 ? 7.180 -8.934 -9.455 1.00 85.56 91 ALA A O 1
ATOM 687 N N . LYS A 1 92 ? 7.068 -11.181 -9.212 1.00 87.06 92 LYS A N 1
ATOM 688 C CA . LYS A 1 92 ? 8.404 -11.492 -9.707 1.00 87.06 92 LYS A CA 1
ATOM 689 C C . LYS A 1 92 ? 8.326 -12.321 -10.984 1.00 87.06 92 LYS A C 1
ATOM 691 O O . LYS A 1 92 ? 7.404 -13.116 -11.153 1.00 87.06 92 LYS A O 1
ATOM 696 N N . ASN A 1 93 ? 9.290 -12.129 -11.875 1.00 90.19 93 ASN A N 1
ATOM 697 C CA . ASN A 1 93 ? 9.495 -12.985 -13.036 1.00 90.19 93 ASN A CA 1
ATOM 698 C C . ASN A 1 93 ? 10.082 -14.350 -12.607 1.00 90.19 93 ASN A C 1
ATOM 700 O O . ASN A 1 93 ? 10.378 -14.588 -11.434 1.00 90.19 93 ASN A O 1
ATOM 704 N N . GLN A 1 94 ? 10.284 -15.251 -13.570 1.00 91.62 94 GLN A N 1
ATOM 705 C CA . GLN A 1 94 ? 10.857 -16.582 -13.319 1.00 91.62 94 GLN A CA 1
ATOM 706 C C . GLN A 1 94 ? 12.296 -16.535 -12.776 1.00 91.62 94 GLN A C 1
ATOM 708 O O . GLN A 1 94 ? 12.719 -17.462 -12.089 1.00 91.62 94 GLN A O 1
ATOM 713 N N . ALA A 1 95 ? 13.029 -15.450 -13.038 1.00 91.88 95 ALA A N 1
ATOM 714 C CA . ALA A 1 95 ? 14.360 -15.210 -12.486 1.00 91.88 95 ALA A CA 1
ATOM 715 C C . ALA A 1 95 ? 14.325 -14.683 -11.034 1.00 91.88 95 ALA A C 1
ATOM 717 O O . ALA A 1 95 ? 15.370 -14.491 -10.417 1.00 91.88 95 ALA A O 1
ATOM 718 N N . GLY A 1 96 ? 13.135 -14.472 -10.457 1.00 86.44 96 GLY A N 1
ATOM 719 C CA . GLY A 1 96 ? 12.961 -13.971 -9.093 1.00 86.44 96 GLY A CA 1
ATOM 720 C C . GLY A 1 96 ? 13.104 -12.452 -8.957 1.00 86.44 96 GLY A C 1
ATOM 721 O O . GLY A 1 96 ? 13.173 -11.938 -7.837 1.00 86.44 96 GLY A O 1
ATOM 722 N N . GLU A 1 97 ? 13.126 -11.723 -10.069 1.00 86.06 97 GLU A N 1
ATOM 723 C CA . GLU A 1 97 ? 13.238 -10.267 -10.107 1.00 86.06 97 GLU A CA 1
ATOM 724 C C . GLU A 1 97 ? 11.855 -9.632 -10.152 1.00 86.06 97 GLU A C 1
ATOM 726 O O . GLU A 1 97 ? 10.950 -10.160 -10.795 1.00 86.06 97 GLU A O 1
ATOM 731 N N . TYR A 1 98 ? 11.678 -8.485 -9.499 1.00 87.88 98 TYR A N 1
ATOM 732 C CA . TYR A 1 98 ? 10.405 -7.774 -9.569 1.00 87.88 98 TYR A CA 1
ATOM 733 C C . TYR A 1 98 ? 10.090 -7.352 -11.004 1.00 87.88 98 TYR A C 1
ATOM 735 O O . TYR A 1 98 ? 10.935 -6.782 -11.689 1.00 87.88 98 TYR A O 1
ATOM 743 N N . ILE A 1 99 ? 8.846 -7.585 -11.425 1.00 90.75 99 ILE A N 1
ATOM 744 C CA . ILE A 1 99 ? 8.351 -7.122 -12.727 1.00 90.75 99 ILE A CA 1
ATOM 745 C C . ILE A 1 99 ? 8.282 -5.590 -12.738 1.00 90.75 99 ILE A C 1
ATOM 747 O O . ILE A 1 99 ? 8.616 -4.954 -13.736 1.00 90.75 99 ILE A O 1
ATOM 751 N N . CYS A 1 100 ? 7.879 -4.981 -11.617 1.00 92.19 100 CYS A N 1
ATOM 752 C CA . CYS A 1 100 ? 7.952 -3.536 -11.448 1.00 92.19 100 CYS A CA 1
ATOM 753 C C . CYS A 1 100 ? 9.412 -3.117 -11.173 1.00 92.19 100 CYS A C 1
ATOM 755 O O . CYS A 1 100 ? 9.961 -3.486 -10.128 1.00 92.19 100 CYS A O 1
ATOM 757 N N . PRO A 1 101 ? 10.034 -2.290 -12.037 1.00 95.88 101 PRO A N 1
ATOM 758 C CA . PRO A 1 101 ? 11.437 -1.897 -11.880 1.00 95.88 101 PRO A CA 1
ATOM 759 C C . PRO A 1 101 ? 11.682 -1.033 -10.634 1.00 95.88 101 PRO A C 1
ATOM 761 O O . PRO A 1 101 ? 12.808 -0.942 -10.153 1.00 95.88 101 PRO A O 1
ATOM 764 N N . TYR A 1 102 ? 10.628 -0.429 -10.078 1.00 96.69 102 TYR A N 1
ATOM 765 C CA . TYR A 1 102 ? 10.691 0.431 -8.894 1.00 96.69 102 TYR A CA 1
ATOM 766 C C . TYR A 1 102 ? 10.166 -0.246 -7.621 1.00 96.69 102 TYR A C 1
ATOM 768 O O . TYR A 1 102 ? 10.050 0.410 -6.587 1.00 96.69 102 TYR A O 1
ATOM 776 N N . ALA A 1 103 ? 9.852 -1.548 -7.666 1.00 91.56 103 ALA A N 1
ATOM 777 C CA . ALA A 1 103 ? 9.233 -2.261 -6.548 1.00 91.56 103 ALA A CA 1
ATOM 778 C C . ALA A 1 103 ? 10.031 -2.128 -5.248 1.00 91.56 103 ALA A C 1
ATOM 780 O O . ALA A 1 103 ? 9.451 -1.818 -4.213 1.00 91.56 103 ALA A O 1
ATOM 781 N N . LYS A 1 104 ? 11.359 -2.303 -5.304 1.00 90.75 104 LYS A N 1
ATOM 782 C CA . LYS A 1 104 ? 12.232 -2.205 -4.122 1.00 90.75 104 LYS A CA 1
ATOM 783 C C . LYS A 1 104 ? 12.111 -0.840 -3.443 1.00 90.75 104 LYS A C 1
ATOM 785 O O . LYS A 1 104 ? 11.802 -0.791 -2.260 1.00 90.75 104 LYS A O 1
ATOM 790 N N . ASN A 1 105 ? 12.254 0.241 -4.209 1.00 92.69 105 ASN A N 1
ATOM 791 C CA . ASN A 1 105 ? 12.188 1.607 -3.685 1.00 92.69 105 ASN A CA 1
ATOM 792 C C . ASN A 1 105 ? 10.802 1.932 -3.112 1.00 92.69 105 ASN A C 1
ATOM 794 O O . ASN A 1 105 ? 10.693 2.595 -2.082 1.00 92.69 105 ASN A O 1
ATOM 798 N N . ILE A 1 106 ? 9.733 1.460 -3.763 1.00 92.88 106 ILE A N 1
ATOM 799 C CA . ILE A 1 106 ? 8.358 1.650 -3.284 1.00 92.88 106 ILE A CA 1
ATOM 800 C C . ILE A 1 106 ? 8.148 0.904 -1.962 1.00 92.88 106 ILE A C 1
ATOM 802 O O . ILE A 1 106 ? 7.657 1.498 -1.006 1.00 92.88 106 ILE A O 1
ATOM 806 N N . ILE A 1 107 ? 8.548 -0.370 -1.892 1.00 90.25 107 ILE A N 1
ATOM 807 C CA . ILE A 1 107 ? 8.440 -1.205 -0.688 1.00 90.25 107 ILE A CA 1
ATOM 808 C C . ILE A 1 107 ? 9.222 -0.563 0.465 1.00 90.25 107 ILE A C 1
ATOM 810 O O . ILE A 1 107 ? 8.663 -0.350 1.535 1.00 90.25 107 ILE A O 1
ATOM 814 N N . GLU A 1 108 ? 10.474 -0.167 0.234 1.00 90.38 108 GLU A N 1
ATOM 815 C CA . GLU A 1 108 ? 11.316 0.499 1.235 1.00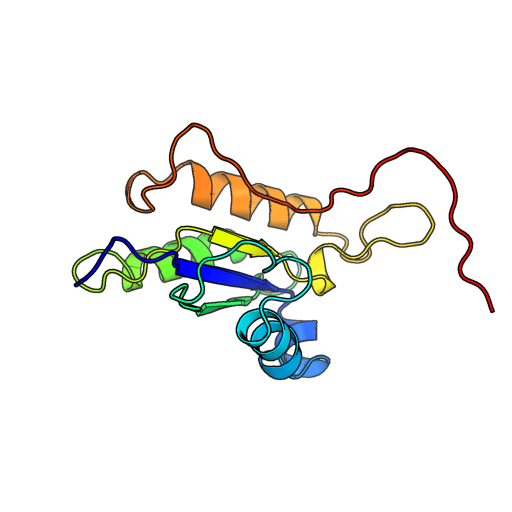 90.38 108 GLU A CA 1
ATOM 816 C C . GLU A 1 108 ? 10.711 1.822 1.728 1.00 90.38 108 GLU A C 1
ATOM 818 O O . GLU A 1 108 ? 10.718 2.107 2.928 1.00 90.38 108 GLU A O 1
ATOM 823 N N . THR A 1 109 ? 10.116 2.603 0.822 1.00 91.00 109 THR A N 1
ATOM 824 C CA . THR A 1 109 ? 9.405 3.839 1.178 1.00 91.00 109 THR A CA 1
ATOM 825 C C . THR A 1 109 ? 8.201 3.553 2.073 1.00 91.00 109 THR A C 1
ATOM 827 O O . THR A 1 109 ? 7.990 4.275 3.049 1.00 91.00 109 THR A O 1
ATOM 830 N N . ILE A 1 110 ? 7.417 2.512 1.766 1.00 90.19 110 ILE A N 1
ATOM 831 C CA . ILE A 1 110 ? 6.267 2.096 2.581 1.00 90.19 110 ILE A CA 1
ATOM 832 C C . ILE A 1 110 ? 6.736 1.673 3.971 1.00 90.19 110 ILE A C 1
ATOM 834 O O . ILE A 1 110 ? 6.208 2.189 4.951 1.00 90.19 110 ILE A O 1
ATOM 838 N N . HIS A 1 111 ? 7.746 0.804 4.057 1.00 83.94 111 HIS A N 1
ATOM 839 C CA . HIS A 1 111 ? 8.315 0.365 5.333 1.00 83.94 111 HIS A CA 1
ATOM 840 C C . HIS A 1 111 ? 8.777 1.551 6.168 1.00 83.94 111 HIS A C 1
ATOM 842 O O . HIS A 1 111 ? 8.253 1.775 7.254 1.00 83.94 111 HIS A O 1
ATOM 848 N N . THR A 1 112 ? 9.656 2.384 5.608 1.00 85.75 112 THR A N 1
ATOM 849 C CA . THR A 1 112 ? 10.202 3.543 6.317 1.00 85.75 112 THR A CA 1
ATOM 850 C C . THR A 1 112 ? 9.081 4.451 6.800 1.00 85.75 112 THR A C 1
ATOM 852 O O . THR A 1 112 ? 9.024 4.786 7.974 1.00 85.75 112 THR A O 1
ATOM 855 N N . LYS A 1 113 ? 8.143 4.837 5.928 1.00 83.44 113 LYS A N 1
ATOM 856 C CA . LYS A 1 113 ? 7.094 5.779 6.320 1.00 83.44 113 LYS A CA 1
ATOM 857 C C . LYS A 1 113 ? 6.110 5.193 7.313 1.00 83.44 113 LYS A C 1
ATOM 859 O O . LYS A 1 113 ? 5.619 5.961 8.129 1.00 83.44 113 LYS A O 1
ATOM 864 N N . MET A 1 114 ? 5.783 3.907 7.247 1.00 78.19 114 MET A N 1
ATOM 865 C CA . MET A 1 114 ? 4.777 3.295 8.120 1.00 78.19 114 MET A CA 1
ATOM 866 C C . MET A 1 114 ? 5.345 2.850 9.471 1.00 78.19 114 MET A C 1
ATOM 868 O O . MET A 1 114 ? 4.635 2.987 10.462 1.00 78.19 114 MET A O 1
ATOM 872 N N . GLU A 1 115 ? 6.607 2.411 9.519 1.00 65.44 115 GLU A N 1
ATOM 873 C CA . GLU A 1 115 ? 7.314 2.017 10.749 1.00 65.44 115 GLU A CA 1
ATOM 874 C C . GLU A 1 115 ? 7.758 3.218 11.590 1.00 65.44 115 GLU A C 1
ATOM 876 O O . GLU A 1 115 ? 7.677 3.176 12.813 1.00 65.44 115 GLU A O 1
ATOM 881 N N . THR A 1 116 ? 8.215 4.312 10.969 1.00 47.97 116 THR A N 1
ATOM 882 C CA . THR A 1 116 ? 8.762 5.458 11.722 1.00 47.97 116 THR A CA 1
ATOM 883 C C . THR A 1 116 ? 7.697 6.358 12.346 1.00 47.97 116 THR A C 1
ATOM 885 O O . THR A 1 116 ? 8.036 7.412 12.880 1.00 47.97 116 THR A O 1
ATOM 888 N N . ASP A 1 117 ? 6.414 6.028 12.214 1.00 48.06 117 ASP A N 1
ATOM 889 C CA . ASP A 1 117 ? 5.339 6.926 12.615 1.00 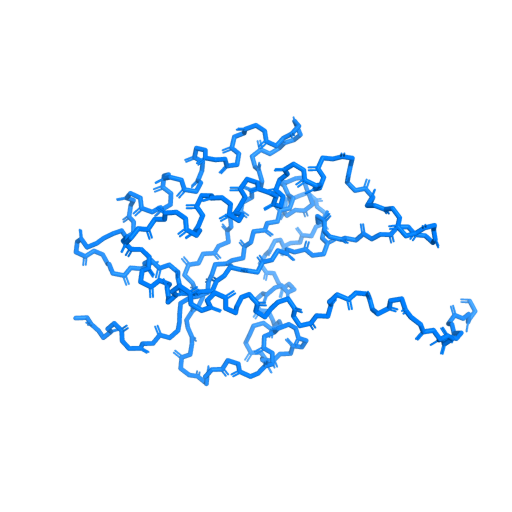48.06 117 ASP A CA 1
ATOM 890 C C . ASP A 1 117 ? 4.679 6.485 13.924 1.00 48.06 117 ASP A C 1
ATOM 892 O O . ASP A 1 117 ? 3.876 5.551 13.924 1.00 48.06 117 ASP A O 1
ATOM 896 N N . PRO A 1 118 ? 4.957 7.175 15.041 1.00 40.81 118 PRO A N 1
ATOM 897 C CA . PRO A 1 118 ? 4.381 6.830 16.333 1.00 40.81 118 PRO A CA 1
ATOM 898 C C . PRO A 1 118 ? 2.851 6.991 16.384 1.00 40.81 118 PRO A C 1
ATOM 900 O O . PRO A 1 118 ? 2.228 6.484 17.315 1.00 40.81 118 PRO A O 1
ATOM 903 N N . ALA A 1 119 ? 2.219 7.659 15.407 1.00 38.81 119 ALA A N 1
ATOM 904 C CA . ALA A 1 119 ? 0.768 7.814 15.358 1.00 38.81 119 ALA A CA 1
ATOM 905 C C . ALA A 1 119 ? 0.034 6.554 14.869 1.00 38.81 119 ALA A C 1
ATOM 907 O O . ALA A 1 119 ? -1.139 6.384 15.198 1.00 38.81 119 ALA A O 1
ATOM 908 N N . THR A 1 120 ? 0.680 5.660 14.106 1.00 45.09 120 THR A N 1
ATOM 909 C CA . THR A 1 120 ? 0.018 4.459 13.552 1.00 45.09 120 THR A CA 1
ATOM 910 C C . THR A 1 120 ? -0.175 3.343 14.582 1.00 45.09 120 THR A C 1
ATOM 912 O O . THR A 1 120 ? -0.881 2.380 14.296 1.00 45.09 120 THR A O 1
ATOM 915 N N . GLY A 1 121 ? 0.403 3.464 15.785 1.00 34.47 121 GLY A N 1
ATOM 916 C CA . GLY A 1 121 ? 0.248 2.469 16.851 1.00 34.47 121 GLY A CA 1
ATOM 917 C C . GLY A 1 121 ? 0.826 1.091 16.507 1.00 34.47 121 GLY A C 1
ATOM 918 O O . GLY A 1 121 ? 0.425 0.097 17.109 1.00 34.47 121 GLY A O 1
ATOM 919 N N . MET A 1 122 ? 1.746 1.013 15.539 1.00 36.69 122 MET A N 1
ATOM 920 C CA . MET A 1 122 ? 2.472 -0.216 15.220 1.00 36.69 122 MET A CA 1
ATOM 921 C C . MET A 1 122 ? 3.501 -0.502 16.325 1.00 36.69 122 MET A C 1
ATOM 923 O O . MET A 1 122 ? 4.39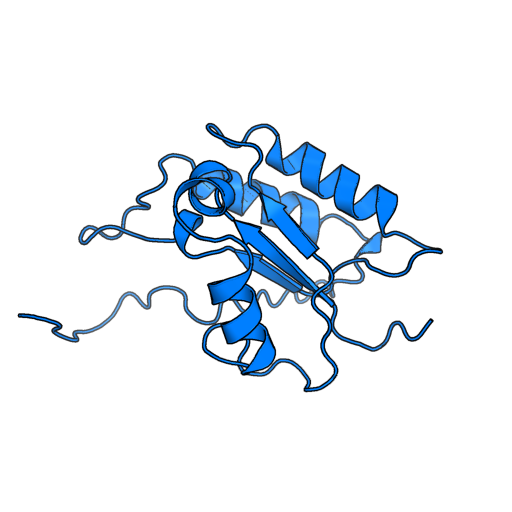6 0.300 16.577 1.00 36.69 122 MET A O 1
ATOM 927 N N . ASP A 1 123 ? 3.352 -1.642 17.002 1.00 32.56 123 ASP A N 1
ATOM 928 C CA . ASP A 1 123 ? 4.320 -2.161 17.975 1.00 32.56 123 ASP A CA 1
ATOM 929 C C . ASP A 1 123 ? 5.731 -2.240 17.340 1.00 32.56 123 ASP A C 1
ATOM 931 O O . ASP A 1 123 ? 5.847 -2.749 16.220 1.00 32.56 123 ASP A O 1
ATOM 935 N N . PRO A 1 124 ? 6.812 -1.794 18.017 1.00 32.09 124 PRO A N 1
ATOM 936 C CA . PRO A 1 124 ? 8.199 -1.985 17.575 1.00 32.09 124 PRO A CA 1
ATOM 937 C C . PRO A 1 124 ? 8.619 -3.449 17.339 1.00 32.09 124 PRO A C 1
ATOM 939 O O . PRO A 1 124 ? 9.678 -3.677 16.756 1.00 32.09 124 PRO A O 1
ATOM 942 N N . THR A 1 125 ? 7.822 -4.455 17.730 1.00 34.22 125 THR A N 1
ATOM 943 C CA . THR A 1 125 ? 8.028 -5.844 17.273 1.00 34.22 125 THR A CA 1
ATOM 944 C C . THR A 1 125 ? 7.578 -6.102 15.833 1.00 34.22 125 THR A C 1
ATOM 946 O O . THR A 1 125 ? 7.882 -7.170 15.297 1.00 34.22 125 THR A O 1
ATOM 949 N N . GLY A 1 126 ? 6.919 -5.130 15.186 1.00 36.12 126 GLY A N 1
ATOM 950 C CA . GLY A 1 126 ? 6.967 -4.904 13.743 1.00 36.12 126 GLY A CA 1
ATOM 951 C C . GLY A 1 126 ? 6.761 -6.148 12.890 1.00 36.12 126 GLY A C 1
ATOM 952 O O . GLY A 1 126 ? 7.438 -6.314 11.875 1.00 36.12 126 GLY A O 1
ATOM 953 N N . LYS A 1 127 ? 5.854 -7.055 13.277 1.00 31.78 127 LYS A N 1
ATOM 954 C CA . LYS A 1 127 ? 5.481 -8.155 12.391 1.00 31.78 127 LYS A CA 1
ATOM 955 C C . LYS A 1 127 ? 4.637 -7.590 11.259 1.00 31.78 127 LYS A C 1
ATOM 957 O O . LYS A 1 127 ? 3.414 -7.696 11.243 1.00 31.78 127 LYS A O 1
ATOM 962 N N . PHE A 1 128 ? 5.327 -7.077 10.246 1.00 37.06 128 PHE A N 1
ATOM 963 C CA . PHE A 1 128 ? 4.895 -7.294 8.882 1.00 37.06 128 PHE A CA 1
ATOM 964 C C . PHE A 1 128 ? 4.732 -8.799 8.718 1.00 37.06 128 PHE A C 1
ATOM 966 O O . PHE A 1 128 ? 5.691 -9.534 8.477 1.00 37.06 128 PHE A O 1
ATOM 973 N N . HIS A 1 129 ? 3.500 -9.277 8.834 1.00 32.97 129 HIS A N 1
ATOM 974 C CA . HIS A 1 129 ? 3.132 -10.486 8.134 1.00 32.97 129 HIS A CA 1
ATOM 975 C C . HIS A 1 129 ? 3.136 -10.135 6.644 1.00 32.97 129 HIS A C 1
ATOM 977 O O . HIS A 1 129 ? 2.106 -9.873 6.043 1.00 32.97 129 HIS A O 1
ATOM 983 N N . THR A 1 130 ? 4.323 -10.126 6.036 1.00 34.59 130 THR A N 1
ATOM 984 C CA . THR A 1 130 ? 4.417 -10.556 4.645 1.00 34.59 130 THR A CA 1
ATOM 985 C C . THR A 1 130 ? 4.213 -12.069 4.693 1.00 34.59 130 THR A C 1
ATOM 987 O O . THR A 1 130 ? 5.173 -12.835 4.786 1.00 34.59 130 THR A O 1
ATOM 990 N N . HIS A 1 131 ? 2.960 -12.541 4.733 1.00 31.28 131 HIS A N 1
ATOM 991 C CA . HIS A 1 131 ? 2.680 -13.979 4.742 1.00 31.28 131 HIS A CA 1
ATOM 992 C C . HIS A 1 131 ? 2.771 -14.579 3.335 1.00 31.28 131 HIS A C 1
ATOM 994 O O . HIS A 1 131 ? 1.881 -15.274 2.866 1.00 31.28 131 HIS A O 1
ATOM 1000 N N . LYS A 1 132 ? 3.935 -14.356 2.719 1.00 29.73 132 LYS A N 1
ATOM 1001 C CA . LYS A 1 132 ? 4.812 -15.323 2.053 1.00 29.73 132 LYS A CA 1
ATOM 1002 C C . LYS A 1 132 ? 5.833 -14.519 1.263 1.00 29.73 132 LYS A C 1
ATOM 1004 O O . LYS A 1 132 ? 5.711 -14.285 0.063 1.00 29.73 132 LYS A O 1
ATOM 1009 N N . GLY A 1 133 ? 6.935 -14.180 1.927 1.00 30.94 133 GLY A N 1
ATOM 1010 C CA . GLY A 1 133 ? 8.195 -14.167 1.205 1.00 30.94 133 GLY A CA 1
ATOM 1011 C C . GLY A 1 133 ? 8.318 -15.499 0.463 1.00 30.94 133 GLY A C 1
ATOM 1012 O O . GLY A 1 133 ? 8.141 -16.565 1.051 1.00 30.94 133 GLY A O 1
ATOM 1013 N N . THR A 1 134 ? 8.595 -15.434 -0.835 1.00 28.06 134 THR A N 1
ATOM 1014 C CA . THR A 1 134 ? 9.324 -16.478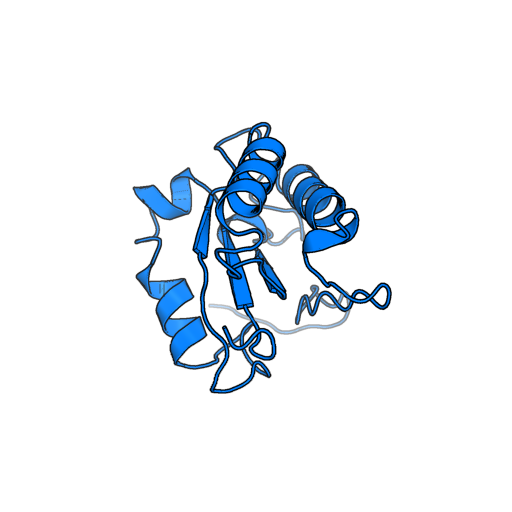 -1.550 1.00 28.06 134 THR A CA 1
ATOM 1015 C C . THR A 1 134 ? 10.323 -17.128 -0.596 1.00 28.06 134 THR A C 1
ATOM 1017 O O . THR A 1 134 ? 11.357 -16.534 -0.285 1.00 28.06 134 THR A O 1
ATOM 1020 N N . HIS A 1 135 ? 10.016 -18.335 -0.122 1.00 29.83 135 HIS A N 1
ATOM 1021 C CA . HIS A 1 135 ? 11.033 -19.212 0.418 1.00 29.83 135 HIS A CA 1
ATOM 1022 C C . HIS A 1 135 ? 11.941 -19.556 -0.760 1.00 29.83 135 HIS A C 1
ATOM 1024 O O . HIS A 1 135 ? 11.566 -20.312 -1.656 1.00 29.83 135 HIS A O 1
ATOM 1030 N N . LEU A 1 136 ? 13.160 -19.021 -0.760 1.00 30.94 136 LEU A N 1
ATOM 1031 C CA . LEU A 1 136 ? 14.266 -19.731 -1.382 1.00 30.94 136 LEU A CA 1
ATOM 1032 C C . LEU A 1 136 ? 14.445 -21.036 -0.601 1.00 30.94 136 LEU A C 1
ATOM 1034 O O . LEU A 1 136 ? 15.135 -21.062 0.415 1.00 30.94 136 LEU A O 1
ATOM 1038 N N . LYS A 1 137 ? 13.743 -22.086 -1.045 1.00 27.12 137 LYS A N 1
ATOM 1039 C CA . LYS A 1 137 ? 14.171 -23.492 -1.104 1.00 27.12 137 LYS A CA 1
ATOM 1040 C C . LYS A 1 137 ? 13.006 -24.379 -1.567 1.00 27.12 137 LYS A C 1
ATOM 1042 O O . LYS A 1 137 ? 12.037 -24.554 -0.844 1.00 27.12 137 LYS A O 1
ATOM 1047 N N . GLY A 1 138 ? 13.200 -25.022 -2.722 1.00 27.70 138 GLY A N 1
ATOM 1048 C CA . GLY A 1 138 ? 12.622 -26.335 -3.028 1.00 27.70 138 GLY A CA 1
ATOM 1049 C C . GLY A 1 138 ? 11.314 -26.350 -3.821 1.00 27.70 138 GLY A C 1
ATOM 1050 O O . GLY A 1 138 ? 10.248 -26.187 -3.252 1.00 27.70 138 GLY A O 1
ATOM 1051 N N . LYS A 1 139 ? 11.447 -26.636 -5.125 1.00 36.44 139 LYS A N 1
ATOM 1052 C CA . LYS A 1 139 ? 10.508 -27.315 -6.042 1.00 36.44 139 LYS A CA 1
ATOM 1053 C C . LYS A 1 139 ? 9.005 -27.203 -5.740 1.00 36.44 139 LYS A C 1
ATOM 1055 O O . LYS A 1 139 ? 8.513 -27.889 -4.853 1.00 36.44 139 LYS A O 1
ATOM 1060 N N . GLN A 1 140 ? 8.262 -26.595 -6.663 1.00 31.03 140 GLN A N 1
ATOM 1061 C CA . GLN A 1 140 ? 7.033 -27.215 -7.166 1.00 31.03 140 GLN A CA 1
ATOM 1062 C C . GLN A 1 140 ? 6.719 -26.719 -8.578 1.00 31.03 140 GLN A C 1
ATOM 1064 O O . GLN A 1 140 ? 6.636 -25.525 -8.845 1.00 31.03 140 GLN A O 1
ATOM 1069 N N . ASN A 1 141 ? 6.634 -27.696 -9.478 1.00 40.50 141 ASN A N 1
ATOM 1070 C CA . ASN A 1 141 ? 6.321 -27.558 -10.888 1.00 40.50 141 ASN A CA 1
ATOM 1071 C C . ASN A 1 141 ? 4.897 -27.030 -11.057 1.00 40.50 141 ASN A C 1
ATOM 1073 O O . ASN A 1 141 ? 3.970 -27.641 -10.529 1.00 40.50 141 ASN A O 1
ATOM 1077 N N . LEU A 1 142 ? 4.724 -25.987 -11.862 1.00 30.47 142 LEU A N 1
ATOM 1078 C CA . LEU A 1 142 ? 3.441 -25.661 -12.477 1.00 30.47 142 LEU A CA 1
ATOM 1079 C C . LEU A 1 142 ? 3.690 -25.331 -13.956 1.00 30.47 142 LEU A C 1
ATOM 1081 O O . LEU A 1 142 ? 4.044 -24.214 -14.316 1.00 30.47 142 LEU A O 1
ATOM 1085 N N . HIS A 1 143 ? 3.556 -26.382 -14.761 1.00 31.83 143 HIS A N 1
ATOM 1086 C CA . HIS A 1 143 ? 3.216 -26.405 -16.188 1.00 31.83 143 HIS A CA 1
ATOM 1087 C C . HIS A 1 143 ? 1.880 -27.169 -16.286 1.00 31.83 143 HIS A C 1
ATOM 1089 O O . HIS A 1 143 ? 1.585 -27.937 -15.358 1.00 31.83 143 HIS A O 1
ATOM 1095 N N . PRO A 1 144 ? 1.059 -27.003 -17.339 1.00 35.38 144 PRO A N 1
ATOM 1096 C CA . PRO A 1 144 ? 1.417 -26.693 -18.733 1.00 35.38 144 PRO A CA 1
ATOM 1097 C C . PRO A 1 144 ? 1.563 -25.205 -19.042 1.00 35.38 144 PRO A C 1
ATOM 1099 O O . PRO A 1 144 ? 0.627 -24.441 -18.728 1.00 35.38 144 PRO A O 1
#

Radius of gyration: 15.66 Å; chains: 1; bounding box: 29×41×38 Å

Sequence (144 aa):
MDNSKEKVLVVGCKIDMIDKCVACSRCLKAFNDRDDEFKGLSPSAELVGLLDCGGCPGVAMGARLNEFKFWNQPPMGYLPTHVFIGICITAKNQAGEYICPYAKNIIETIHTKMETDPATGMDPTGKFHTHKGTHLKGKQNLHP

pLDDT: mean 75.48, std 22.16, range [27.12, 96.69]